Protein AF-A0A5K0W0K1-F1 (afdb_monomer_lite)

Radius of gyration: 14.3 Å; chains: 1; bounding box: 34×23×42 Å

Sequence (76 aa):
LTAITQLVHHGMIYVPMGYTFGAGMFEMEHVKGGSPYGAGTYAGDGSRQPTELELEQAFHQGKYIAGIANKLKGSA

InterPro domains:
  IPR029039 Flavoprotein-like superfamily [G3DSA:3.40.50.360] (1-75)
  IPR029039 Flavoprotein-like superfamily [SSF52218] (3-73)

Secondary structure (DSSP, 8-state):
-THHHHHHHTTPPP---TTTTGGGGS--SS----BTTB-----TTTTPPPPHHHHHHHHHHHHHHHHHHHHHTT--

Foldseek 3Di:
DVCPVVCVVVVHDQDFQACVLPPLQVDDPDDADDDSRAQDGDCDVVPDDHDPSSVSRNVSRVVVVVVVCVVVVPVD

Structure (mmCIF, N/CA/C/O backbone):
data_AF-A0A5K0W0K1-F1
#
_entry.id   AF-A0A5K0W0K1-F1
#
loop_
_atom_site.group_PDB
_atom_site.id
_atom_site.type_symbol
_atom_site.label_atom_id
_atom_site.label_alt_id
_atom_site.label_comp_id
_atom_site.label_asym_id
_atom_site.label_entity_id
_atom_site.label_seq_id
_atom_site.pdbx_PDB_ins_code
_atom_site.Cartn_x
_atom_site.Cartn_y
_atom_site.Cartn_z
_atom_site.occupancy
_atom_site.B_iso_or_equiv
_atom_site.auth_seq_id
_atom_site.auth_comp_id
_atom_site.auth_asym_id
_atom_site.auth_atom_id
_atom_site.pdbx_PDB_model_num
ATOM 1 N N . LEU A 1 1 ? -7.887 -3.844 -5.429 1.00 65.06 1 LEU A N 1
ATOM 2 C CA . LEU A 1 1 ? -8.744 -2.939 -4.622 1.00 65.06 1 LEU A CA 1
ATOM 3 C C . LEU A 1 1 ? -10.190 -3.437 -4.451 1.00 65.06 1 LEU A C 1
ATOM 5 O O . LEU A 1 1 ? -10.904 -2.905 -3.613 1.00 65.06 1 LEU A O 1
ATOM 9 N N . THR A 1 2 ? -10.631 -4.464 -5.187 1.00 85.38 2 THR A N 1
ATOM 10 C CA . THR A 1 2 ? -12.026 -4.955 -5.179 1.00 85.38 2 THR A CA 1
ATOM 11 C C . THR A 1 2 ? -12.509 -5.505 -3.833 1.00 85.38 2 THR A C 1
ATOM 13 O O . THR A 1 2 ? -13.706 -5.495 -3.573 1.00 85.38 2 THR A O 1
ATOM 16 N N . ALA A 1 3 ? -11.601 -5.936 -2.952 1.00 91.38 3 ALA A N 1
ATOM 17 C CA . ALA A 1 3 ? -11.965 -6.490 -1.649 1.00 91.38 3 ALA A CA 1
ATOM 18 C C . ALA A 1 3 ? -12.415 -5.437 -0.616 1.00 91.38 3 ALA A C 1
ATOM 20 O O . ALA A 1 3 ? -13.179 -5.776 0.282 1.00 91.38 3 ALA A O 1
ATOM 21 N N . ILE A 1 4 ? -11.987 -4.169 -0.723 1.00 95.06 4 ILE A N 1
ATOM 22 C CA . ILE A 1 4 ? -12.234 -3.163 0.332 1.00 95.06 4 ILE A CA 1
ATOM 23 C C . ILE A 1 4 ? -13.731 -2.945 0.554 1.00 95.06 4 ILE A C 1
ATOM 25 O O . ILE A 1 4 ? -14.181 -2.934 1.695 1.00 95.06 4 ILE A O 1
ATOM 29 N N . THR A 1 5 ? -14.513 -2.823 -0.521 1.00 96.06 5 THR A N 1
ATOM 30 C CA . THR A 1 5 ? -15.965 -2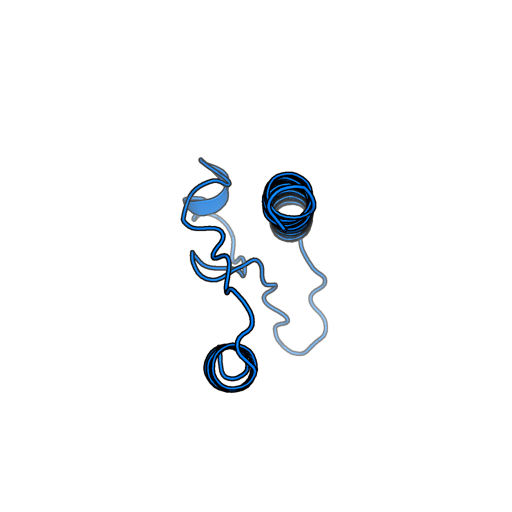.626 -0.408 1.00 96.06 5 THR A CA 1
ATOM 31 C C . THR A 1 5 ? -16.634 -3.796 0.305 1.00 96.06 5 THR A C 1
ATOM 33 O O . THR A 1 5 ? -17.515 -3.580 1.127 1.00 96.06 5 THR A O 1
ATOM 36 N N . GLN A 1 6 ? -16.184 -5.029 0.059 1.00 97.12 6 GLN A N 1
ATOM 37 C CA . GLN A 1 6 ? -16.732 -6.222 0.710 1.00 97.12 6 GLN A CA 1
ATOM 38 C C . GLN A 1 6 ? -16.409 -6.243 2.211 1.00 97.12 6 GLN A C 1
ATOM 40 O O . GLN A 1 6 ? -17.288 -6.494 3.030 1.00 97.12 6 GLN A O 1
ATOM 45 N N . LEU A 1 7 ? -15.168 -5.913 2.586 1.00 96.62 7 LEU A N 1
ATOM 46 C CA . LEU A 1 7 ? -14.729 -5.876 3.987 1.00 96.62 7 LEU A CA 1
ATOM 47 C C . LEU A 1 7 ? -15.448 -4.781 4.787 1.00 96.62 7 LEU A C 1
ATOM 49 O O . LEU A 1 7 ? -15.881 -5.018 5.914 1.00 96.62 7 LEU A O 1
ATOM 53 N N . VAL A 1 8 ? -15.619 -3.596 4.196 1.00 96.19 8 VAL A N 1
ATOM 54 C CA . VAL A 1 8 ? -16.312 -2.476 4.847 1.00 96.19 8 VAL A CA 1
ATOM 55 C C . VAL A 1 8 ? -17.804 -2.773 5.031 1.00 96.19 8 VAL A C 1
ATOM 57 O O . VAL A 1 8 ? -18.348 -2.441 6.080 1.00 96.19 8 VAL A O 1
ATOM 60 N N . HIS A 1 9 ? -18.463 -3.464 4.090 1.00 96.88 9 HIS A N 1
ATOM 61 C CA . HIS A 1 9 ? -19.848 -3.920 4.291 1.00 96.88 9 HIS A CA 1
ATOM 62 C C . HIS A 1 9 ? -19.996 -4.890 5.475 1.00 96.88 9 HIS A C 1
ATOM 64 O O . HIS A 1 9 ? -21.034 -4.892 6.129 1.00 96.88 9 HIS A O 1
ATOM 70 N N . HIS A 1 10 ? -18.960 -5.671 5.797 1.00 97.69 10 HIS A N 1
ATOM 71 C CA . HIS A 1 10 ? -18.920 -6.513 6.999 1.00 97.69 10 HIS A CA 1
ATOM 72 C C . HIS A 1 10 ? -18.603 -5.744 8.294 1.00 97.69 10 HIS A C 1
ATOM 74 O O . HIS A 1 10 ? -18.474 -6.357 9.352 1.00 97.69 10 HIS A O 1
ATOM 80 N N . GLY A 1 11 ? -18.461 -4.418 8.239 1.00 96.62 11 GLY A N 1
ATOM 81 C CA . GLY A 1 11 ? -18.122 -3.596 9.400 1.00 96.62 11 GLY A CA 1
ATOM 82 C C . GLY A 1 11 ? -16.650 -3.679 9.810 1.00 96.62 11 GLY A C 1
ATOM 83 O O . GLY A 1 11 ? -16.302 -3.277 10.919 1.00 96.62 11 GLY A O 1
ATOM 84 N N . MET A 1 12 ? -15.767 -4.192 8.945 1.00 97.25 12 MET A N 1
ATOM 85 C CA . MET A 1 12 ? -14.332 -4.210 9.227 1.00 97.25 12 MET A CA 1
ATOM 86 C C . MET A 1 12 ? -13.713 -2.824 9.032 1.00 97.25 12 MET A C 1
ATOM 88 O O . MET A 1 12 ? -14.020 -2.110 8.075 1.00 97.25 12 MET A O 1
ATOM 92 N N . ILE A 1 13 ? -12.769 -2.472 9.905 1.00 95.25 13 ILE A N 1
ATOM 93 C CA . ILE A 1 13 ? -11.981 -1.244 9.778 1.00 95.25 13 ILE A CA 1
ATOM 94 C C . ILE A 1 13 ? -10.885 -1.467 8.733 1.00 95.25 13 ILE A C 1
ATOM 96 O O . ILE A 1 13 ? -9.986 -2.287 8.921 1.00 95.25 13 ILE A O 1
ATOM 100 N N . TYR A 1 14 ? -10.941 -0.712 7.637 1.00 95.19 14 TYR A N 1
ATOM 101 C CA . TYR A 1 14 ? -9.876 -0.691 6.641 1.00 95.19 14 TYR A CA 1
ATOM 102 C C . TYR A 1 14 ? -8.747 0.250 7.072 1.00 95.19 14 TYR A C 1
ATOM 104 O O . TYR A 1 14 ? -8.966 1.432 7.330 1.00 95.19 14 TYR A O 1
ATOM 112 N N . VAL A 1 15 ? -7.527 -0.283 7.110 1.00 96.75 15 VAL A N 1
ATOM 113 C CA . VAL A 1 15 ? -6.306 0.452 7.443 1.00 96.75 15 VAL A CA 1
ATOM 114 C C . VAL A 1 15 ? -5.424 0.547 6.189 1.00 96.75 15 VAL A C 1
ATOM 116 O O . VAL A 1 15 ? -4.768 -0.440 5.842 1.00 96.75 15 VAL A O 1
ATOM 119 N N . PRO A 1 16 ? -5.395 1.694 5.484 1.00 95.50 16 PRO A N 1
ATOM 120 C CA . PRO A 1 16 ? -4.472 1.906 4.373 1.00 95.50 16 PRO A CA 1
ATOM 121 C C . PRO A 1 16 ? -3.043 2.128 4.883 1.00 95.50 16 PRO A C 1
ATOM 123 O O . PRO A 1 16 ? -2.836 2.646 5.977 1.00 95.50 16 PRO A O 1
ATOM 126 N N . MET A 1 17 ? -2.043 1.798 4.064 1.00 94.12 17 MET A N 1
ATOM 127 C CA . MET A 1 17 ? -0.641 2.099 4.386 1.00 94.12 17 MET A CA 1
ATOM 128 C C . MET A 1 17 ? -0.328 3.598 4.265 1.00 94.12 17 MET A C 1
ATOM 130 O O . MET A 1 17 ? 0.537 4.118 4.975 1.00 94.12 17 MET A O 1
ATOM 134 N N . GLY A 1 18 ? -0.999 4.297 3.344 1.00 95.94 18 GLY A N 1
ATOM 135 C CA . GLY A 1 18 ? -0.606 5.643 2.938 1.00 95.94 18 GLY A CA 1
ATOM 136 C C . GLY A 1 18 ?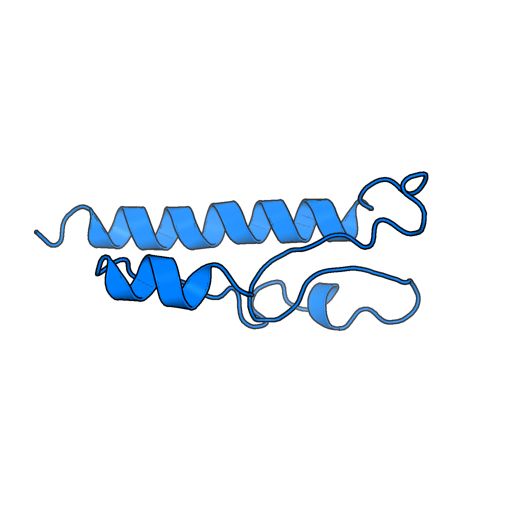 0.827 5.659 2.394 1.00 95.94 18 GLY A C 1
ATOM 137 O O . GLY A 1 18 ? 1.301 4.678 1.827 1.00 95.94 18 GLY A O 1
ATOM 138 N N . TYR A 1 19 ? 1.543 6.760 2.620 1.00 97.25 19 TYR A N 1
ATOM 139 C CA . TYR A 1 19 ? 2.966 6.897 2.275 1.00 97.25 19 TYR A CA 1
ATOM 140 C C . TYR A 1 19 ? 3.907 6.609 3.461 1.00 97.25 19 TYR A C 1
ATOM 142 O O . TYR A 1 19 ? 5.056 7.042 3.477 1.00 97.25 19 TYR A O 1
ATOM 150 N N . THR A 1 20 ? 3.440 5.875 4.477 1.00 97.00 20 THR A N 1
ATOM 151 C CA . THR A 1 20 ? 4.197 5.652 5.725 1.00 97.00 20 THR A CA 1
ATOM 152 C C . THR A 1 20 ? 5.443 4.776 5.559 1.00 97.00 20 THR A C 1
ATOM 154 O O . THR A 1 20 ? 6.306 4.804 6.430 1.00 97.00 20 THR A O 1
ATOM 157 N N . PHE A 1 21 ? 5.569 4.044 4.445 1.00 96.94 21 PHE A N 1
ATOM 158 C CA . PHE A 1 21 ? 6.793 3.321 4.066 1.00 96.94 21 PHE A CA 1
ATOM 159 C C . PHE A 1 21 ? 7.920 4.263 3.575 1.00 96.94 21 PHE A C 1
ATOM 161 O O . PHE A 1 21 ? 9.032 3.833 3.286 1.00 96.94 21 PHE A O 1
ATOM 168 N N . GLY A 1 22 ? 7.665 5.576 3.518 1.00 95.75 22 GLY A N 1
ATOM 169 C CA . GLY A 1 22 ? 8.697 6.592 3.324 1.00 95.75 22 GLY A CA 1
ATOM 170 C C . GLY A 1 22 ? 9.307 6.568 1.925 1.00 95.75 22 GLY A C 1
ATOM 171 O O . GLY A 1 22 ? 8.590 6.436 0.934 1.00 95.75 22 GLY A O 1
ATOM 172 N N . ALA A 1 23 ? 10.632 6.719 1.846 1.00 94.81 23 ALA A N 1
ATOM 173 C CA . ALA A 1 23 ? 11.367 6.846 0.584 1.00 94.81 23 ALA A CA 1
ATOM 174 C C . ALA A 1 23 ? 11.098 5.688 -0.394 1.00 94.81 23 ALA A C 1
ATOM 176 O O . ALA A 1 23 ? 10.970 5.930 -1.591 1.00 94.81 23 ALA A O 1
ATOM 177 N N . GLY A 1 24 ? 10.886 4.463 0.105 1.00 94.44 24 GLY A N 1
ATOM 178 C CA . GLY A 1 24 ? 10.551 3.305 -0.732 1.00 94.44 24 GLY A CA 1
ATOM 179 C C . GLY A 1 24 ? 9.226 3.440 -1.498 1.00 94.44 24 GLY A C 1
ATOM 180 O O . GLY A 1 24 ? 9.006 2.765 -2.503 1.00 94.44 24 GLY A O 1
ATOM 181 N N . MET A 1 25 ? 8.336 4.353 -1.092 1.00 96.19 25 MET A N 1
ATOM 182 C CA . MET A 1 25 ? 7.130 4.683 -1.859 1.00 96.19 25 MET A CA 1
ATOM 183 C C . MET A 1 25 ? 7.430 5.511 -3.110 1.00 96.19 25 MET A C 1
ATOM 185 O O . MET A 1 25 ? 6.698 5.375 -4.089 1.00 96.19 25 MET A O 1
ATOM 189 N N . PHE A 1 26 ? 8.491 6.319 -3.082 1.00 95.81 26 PHE A N 1
ATOM 190 C CA . PHE A 1 26 ? 8.858 7.299 -4.112 1.00 95.81 26 PHE A CA 1
ATOM 191 C C . PHE A 1 26 ? 10.038 6.860 -4.989 1.00 95.81 26 PHE A C 1
ATOM 193 O O . PHE A 1 26 ? 10.508 7.641 -5.808 1.00 95.81 26 PHE A O 1
ATOM 200 N N . GLU A 1 27 ? 10.528 5.636 -4.805 1.00 93.94 27 GLU A N 1
ATOM 201 C CA . GLU A 1 27 ? 11.499 5.005 -5.700 1.00 93.94 27 GLU A CA 1
ATOM 202 C C . GLU A 1 27 ? 10.891 4.862 -7.115 1.00 93.94 27 GLU A C 1
ATOM 204 O O . GLU A 1 27 ? 9.712 4.520 -7.240 1.00 93.94 27 GLU A O 1
ATOM 209 N N . MET A 1 28 ? 11.665 5.196 -8.157 1.00 95.31 28 MET A N 1
ATOM 210 C CA . MET A 1 28 ? 11.197 5.306 -9.552 1.00 95.31 28 MET A CA 1
ATOM 211 C C . MET A 1 28 ? 12.191 4.770 -10.602 1.00 95.31 28 MET A C 1
ATOM 213 O O . MET A 1 28 ? 11.892 4.811 -11.795 1.00 95.31 28 MET A O 1
ATOM 217 N N . GLU A 1 29 ? 13.371 4.302 -10.201 1.00 95.62 29 GLU A N 1
ATOM 218 C CA . GLU A 1 29 ? 14.381 3.702 -11.079 1.00 95.62 29 GLU A CA 1
ATOM 219 C C . GLU A 1 29 ? 13.974 2.290 -11.521 1.00 95.62 29 GLU A C 1
ATOM 221 O O . GLU A 1 29 ? 14.294 1.864 -12.635 1.00 95.62 29 GLU A O 1
ATOM 226 N N . HIS A 1 30 ? 13.231 1.567 -10.678 1.00 92.81 30 HIS A N 1
ATOM 227 C CA . HIS A 1 30 ? 12.793 0.207 -10.958 1.00 92.81 30 HIS A CA 1
ATOM 228 C C . HIS A 1 30 ? 11.272 0.040 -10.924 1.00 92.81 30 HIS A C 1
ATOM 230 O O . HIS A 1 30 ? 10.538 0.671 -10.168 1.00 92.81 30 HIS A O 1
ATOM 236 N N . VAL A 1 31 ? 10.773 -0.882 -11.754 1.00 95.62 31 VAL A N 1
ATOM 237 C CA . VAL A 1 31 ? 9.359 -1.267 -11.712 1.00 95.62 31 VAL A CA 1
ATOM 238 C C . VAL A 1 31 ? 9.080 -1.992 -10.398 1.00 95.62 31 VAL A C 1
ATOM 240 O O . VAL A 1 31 ? 9.663 -3.050 -10.132 1.00 95.62 31 VAL A O 1
ATOM 243 N N . LYS A 1 32 ? 8.136 -1.454 -9.624 1.00 95.75 32 LYS A N 1
ATOM 244 C CA . LYS A 1 32 ? 7.649 -2.015 -8.360 1.00 95.75 32 LYS A CA 1
ATOM 245 C C . LYS A 1 32 ? 6.128 -1.952 -8.262 1.00 95.75 32 LYS A C 1
ATOM 247 O O . LYS A 1 32 ? 5.483 -1.086 -8.852 1.00 95.75 32 LYS A O 1
ATOM 252 N N . GLY A 1 33 ? 5.562 -2.878 -7.503 1.00 96.62 33 GLY A N 1
ATOM 253 C CA . GLY A 1 33 ? 4.165 -2.865 -7.103 1.00 96.62 33 GLY A CA 1
ATOM 254 C C . GLY A 1 33 ? 3.886 -1.986 -5.880 1.00 96.62 33 GLY A C 1
ATOM 255 O O . GLY A 1 33 ? 4.748 -1.281 -5.354 1.00 96.62 33 GLY A O 1
ATOM 256 N N . GLY A 1 34 ? 2.633 -2.054 -5.431 1.00 95.50 34 GLY A N 1
ATOM 257 C CA . GLY A 1 34 ? 2.158 -1.363 -4.238 1.00 95.50 34 GLY A CA 1
ATOM 258 C C . GLY A 1 34 ? 1.656 0.055 -4.493 1.00 95.50 34 GLY A C 1
ATOM 259 O 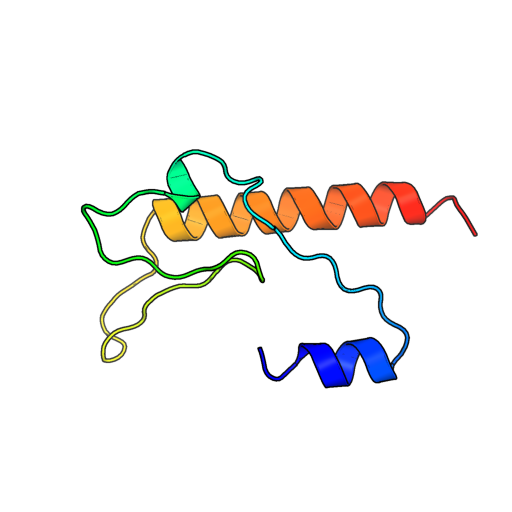O . GLY A 1 34 ? 1.859 0.660 -5.541 1.00 95.50 34 GLY A O 1
ATOM 260 N N . SER A 1 35 ? 0.911 0.574 -3.523 1.0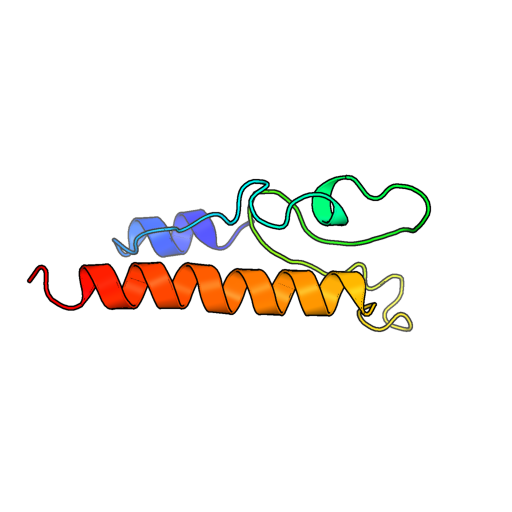0 96.12 35 SER A N 1
ATOM 261 C CA . SER A 1 35 ? 0.284 1.895 -3.580 1.00 96.12 35 SER A CA 1
ATOM 262 C C . SER A 1 35 ? -0.063 2.370 -2.165 1.00 96.12 35 SER A C 1
ATOM 264 O O . SER A 1 35 ? 0.033 1.588 -1.216 1.00 96.12 35 SER A O 1
ATOM 266 N N . PRO A 1 36 ? -0.557 3.606 -1.988 1.00 96.44 36 PRO A N 1
ATOM 267 C CA . PRO A 1 36 ? -1.052 4.059 -0.687 1.00 96.44 36 PRO A CA 1
ATOM 268 C C . PRO A 1 36 ? -2.173 3.186 -0.099 1.00 96.44 36 PRO A C 1
ATOM 270 O O . PRO A 1 36 ? -2.409 3.206 1.109 1.00 96.44 36 PRO A O 1
ATOM 273 N N . TYR A 1 37 ? -2.845 2.380 -0.926 1.00 96.38 37 TYR A N 1
ATOM 274 C CA . TYR A 1 37 ? -3.873 1.444 -0.478 1.00 96.38 37 TYR A CA 1
ATOM 275 C C . TYR A 1 37 ? -3.310 0.178 0.196 1.00 96.38 37 TYR A C 1
ATOM 277 O O . TYR A 1 37 ? -4.045 -0.514 0.903 1.00 96.38 37 TYR A O 1
ATOM 285 N N . GLY A 1 38 ? -2.032 -0.144 -0.012 1.00 96.75 38 GLY A N 1
ATOM 286 C CA . GLY A 1 38 ? -1.392 -1.363 0.480 1.00 96.75 38 GLY A CA 1
ATOM 287 C C . GLY A 1 38 ? -0.222 -1.808 -0.399 1.00 96.75 38 GLY A C 1
ATOM 288 O O . GLY A 1 38 ? -0.068 -1.347 -1.535 1.00 96.75 38 GLY A O 1
ATOM 289 N N . ALA A 1 39 ? 0.591 -2.718 0.134 1.00 97.50 39 ALA A N 1
ATOM 290 C CA . ALA A 1 39 ? 1.689 -3.349 -0.576 1.00 97.50 39 ALA A CA 1
ATOM 291 C C . ALA A 1 39 ? 1.168 -4.183 -1.748 1.00 97.50 39 ALA A C 1
ATOM 293 O O . ALA A 1 39 ? 0.022 -4.645 -1.768 1.00 97.50 39 ALA A O 1
ATOM 294 N N . GLY A 1 40 ? 2.030 -4.382 -2.732 1.00 96.62 40 GLY A N 1
ATOM 295 C CA . GLY A 1 40 ? 1.739 -5.211 -3.887 1.00 96.62 40 GLY A CA 1
ATOM 296 C C . GLY A 1 40 ? 3.012 -5.513 -4.654 1.00 96.62 40 GLY A C 1
ATOM 297 O O . GLY A 1 40 ? 4.028 -4.853 -4.470 1.00 96.62 40 GLY A O 1
ATOM 298 N N . THR A 1 41 ? 2.939 -6.499 -5.537 1.00 97.75 41 THR A N 1
ATOM 299 C CA . THR A 1 41 ? 4.052 -6.895 -6.400 1.00 97.75 41 THR A CA 1
ATOM 300 C C . THR A 1 41 ? 3.624 -6.836 -7.859 1.00 97.75 41 THR A C 1
ATOM 302 O O . THR A 1 41 ? 2.465 -7.109 -8.186 1.00 97.75 41 THR A O 1
ATOM 305 N N . TYR A 1 42 ? 4.546 -6.453 -8.739 1.00 96.69 42 TYR A N 1
ATOM 306 C CA . TYR A 1 42 ? 4.350 -6.581 -10.177 1.00 96.69 42 TYR A CA 1
ATOM 307 C C . TYR A 1 42 ? 4.774 -7.981 -10.644 1.00 96.69 42 TYR A C 1
ATOM 309 O O . TYR A 1 42 ? 5.954 -8.320 -10.634 1.00 96.69 42 TYR A O 1
ATOM 317 N N . ALA A 1 43 ? 3.818 -8.804 -11.073 1.00 97.25 43 ALA A N 1
ATOM 318 C CA . ALA A 1 43 ? 4.091 -10.200 -11.433 1.00 97.25 43 ALA A CA 1
ATOM 319 C C . ALA A 1 43 ? 4.611 -10.403 -12.873 1.00 97.25 43 ALA A C 1
ATOM 321 O O . ALA A 1 43 ? 5.122 -11.475 -13.193 1.00 97.25 43 ALA A O 1
ATOM 322 N N . GLY A 1 44 ? 4.485 -9.405 -13.758 1.00 95.12 44 GLY A N 1
ATOM 323 C CA . GLY A 1 44 ? 4.774 -9.584 -15.185 1.00 95.12 44 GLY A CA 1
ATOM 324 C C . GLY A 1 44 ? 3.892 -10.671 -15.816 1.00 95.12 44 GLY A C 1
ATOM 325 O O . GLY A 1 44 ? 2.676 -10.658 -15.644 1.00 95.12 44 GLY A O 1
ATOM 326 N N . ASP A 1 45 ? 4.510 -11.623 -16.514 1.00 97.31 45 ASP A N 1
ATOM 327 C CA . ASP A 1 45 ? 3.881 -12.832 -17.073 1.00 97.31 45 ASP A CA 1
ATOM 328 C C . ASP A 1 45 ? 3.807 -14.008 -16.073 1.00 97.31 45 ASP A C 1
ATOM 330 O O . ASP A 1 45 ? 3.428 -15.119 -16.439 1.00 97.31 45 ASP A O 1
ATOM 334 N N . GLY A 1 46 ? 4.172 -13.771 -14.808 1.00 97.12 46 GLY A N 1
ATOM 335 C CA . GLY A 1 46 ? 4.273 -14.779 -13.752 1.00 97.12 46 GLY A CA 1
ATOM 336 C C . GLY A 1 46 ? 5.699 -15.266 -13.483 1.00 97.12 46 GLY A C 1
ATOM 337 O O . GLY A 1 46 ? 5.919 -15.946 -12.483 1.00 97.12 46 GLY A O 1
ATOM 338 N N . SER A 1 47 ? 6.680 -14.903 -14.317 1.00 95.88 47 SER A N 1
ATOM 339 C CA . SER A 1 47 ? 8.090 -15.253 -14.092 1.00 95.88 47 SER A CA 1
ATOM 340 C C . SER A 1 47 ? 8.780 -14.369 -13.043 1.00 95.88 47 SER A C 1
ATOM 342 O O . SER A 1 47 ? 9.711 -14.818 -12.369 1.00 95.88 47 SER A O 1
ATOM 344 N N . ARG A 1 48 ? 8.323 -13.121 -12.863 1.00 97.19 48 ARG A N 1
ATOM 345 C CA . ARG A 1 48 ? 8.918 -12.167 -11.916 1.00 97.19 48 ARG A CA 1
ATOM 346 C C . ARG A 1 48 ? 8.493 -12.491 -10.486 1.00 97.19 48 ARG A C 1
ATOM 348 O O . ARG A 1 48 ? 7.307 -12.589 -10.182 1.00 97.19 48 ARG A O 1
ATOM 355 N N . GLN A 1 49 ? 9.477 -12.592 -9.601 1.00 97.62 49 GLN A N 1
ATOM 356 C CA . GLN A 1 49 ? 9.259 -12.713 -8.162 1.00 97.62 49 GLN A CA 1
ATOM 357 C C . GLN A 1 49 ? 9.202 -11.334 -7.489 1.00 97.62 49 GLN A C 1
ATOM 359 O O . GLN A 1 49 ? 9.745 -10.371 -8.044 1.00 97.62 49 GLN A O 1
ATOM 364 N N . PRO A 1 50 ? 8.577 -11.224 -6.301 1.00 98.19 50 PRO A N 1
ATOM 365 C CA . PRO A 1 50 ? 8.613 -9.998 -5.521 1.00 98.19 50 PRO A CA 1
ATOM 366 C C . PRO A 1 50 ? 10.046 -9.525 -5.271 1.00 98.19 50 PRO A C 1
ATOM 368 O O . PRO A 1 50 ? 10.903 -10.315 -4.873 1.00 98.19 50 PRO A O 1
ATOM 371 N N . THR A 1 51 ? 10.307 -8.242 -5.508 1.00 97.69 51 THR A N 1
ATOM 372 C CA . THR A 1 51 ? 11.614 -7.645 -5.202 1.00 97.69 51 THR A CA 1
ATOM 373 C C . THR A 1 51 ? 11.767 -7.415 -3.703 1.00 97.69 51 THR A C 1
ATOM 375 O O . THR A 1 51 ? 10.786 -7.384 -2.961 1.00 97.69 51 THR A O 1
ATOM 378 N N . GLU A 1 52 ? 13.002 -7.201 -3.250 1.00 97.62 52 GLU A N 1
ATOM 379 C CA . GLU A 1 52 ? 13.288 -6.866 -1.850 1.00 97.62 52 GLU A CA 1
ATOM 380 C C . GLU A 1 52 ? 12.479 -5.648 -1.381 1.00 97.62 52 GLU A C 1
ATOM 382 O O . GLU A 1 52 ? 11.799 -5.721 -0.363 1.00 97.62 52 GLU A O 1
ATOM 387 N N . LEU A 1 53 ? 12.414 -4.591 -2.197 1.00 97.62 53 LEU A N 1
ATOM 388 C CA . LEU A 1 53 ? 11.623 -3.393 -1.904 1.00 97.62 53 LEU A CA 1
ATOM 389 C C . LEU A 1 53 ? 10.117 -3.684 -1.728 1.00 97.62 53 LEU A C 1
ATOM 391 O O . LEU A 1 53 ? 9.465 -3.111 -0.854 1.00 97.62 53 LEU A O 1
ATOM 395 N N . GLU A 1 54 ? 9.545 -4.578 -2.542 1.00 98.31 54 GLU A N 1
ATOM 396 C CA . GLU A 1 54 ? 8.136 -4.987 -2.430 1.00 98.31 54 GLU A CA 1
ATOM 397 C C . GLU A 1 54 ? 7.893 -5.830 -1.164 1.00 98.31 54 GLU A C 1
ATOM 399 O O . GLU A 1 54 ? 6.863 -5.682 -0.498 1.00 98.31 54 GLU A O 1
ATOM 404 N N . LEU A 1 55 ? 8.850 -6.690 -0.799 1.00 98.50 55 LEU A N 1
ATOM 405 C CA . LEU A 1 55 ? 8.799 -7.499 0.421 1.00 98.50 55 LEU A CA 1
ATOM 406 C C . LEU A 1 55 ? 8.934 -6.638 1.683 1.00 98.50 55 LEU A C 1
ATOM 408 O O . LEU A 1 55 ? 8.178 -6.824 2.638 1.00 98.50 55 LEU A O 1
ATOM 412 N N . GLU A 1 56 ? 9.834 -5.657 1.680 1.00 98.12 56 GLU A N 1
ATOM 413 C CA . GLU A 1 56 ? 9.975 -4.677 2.759 1.00 98.12 56 GLU A CA 1
ATOM 414 C C . GLU A 1 56 ? 8.698 -3.853 2.942 1.00 98.12 56 GLU A C 1
ATOM 416 O O . GLU A 1 56 ? 8.231 -3.661 4.070 1.00 98.12 56 GLU A O 1
ATOM 421 N N . GLN A 1 57 ? 8.074 -3.427 1.840 1.00 98.06 57 GLN A N 1
ATOM 422 C CA . GLN A 1 57 ? 6.792 -2.730 1.876 1.00 98.06 57 GLN A CA 1
ATOM 423 C C . GLN A 1 57 ? 5.694 -3.609 2.502 1.00 98.06 57 GLN A C 1
ATOM 425 O O . GLN A 1 57 ? 4.899 -3.129 3.318 1.00 98.06 57 GLN A O 1
ATOM 430 N N . ALA A 1 58 ? 5.653 -4.902 2.168 1.00 98.44 58 ALA A N 1
ATOM 431 C CA . ALA A 1 58 ? 4.708 -5.851 2.755 1.00 98.44 58 ALA A CA 1
ATOM 432 C C . ALA A 1 58 ? 4.961 -6.064 4.258 1.00 98.44 58 ALA A C 1
ATOM 434 O O . ALA A 1 58 ? 4.016 -6.074 5.054 1.00 98.44 58 ALA A O 1
ATOM 435 N N . PHE A 1 59 ? 6.227 -6.161 4.671 1.00 98.44 59 PHE A N 1
ATOM 436 C CA . PHE A 1 59 ? 6.602 -6.259 6.081 1.00 98.44 59 PHE A CA 1
ATOM 437 C C . PHE A 1 59 ? 6.184 -5.008 6.866 1.00 98.44 59 PHE A C 1
ATOM 439 O O . PHE A 1 59 ? 5.590 -5.109 7.946 1.00 98.44 59 PHE A O 1
ATOM 446 N N . HIS A 1 60 ? 6.413 -3.821 6.295 1.00 98.31 60 HIS A N 1
ATOM 447 C CA . HIS A 1 60 ? 5.951 -2.552 6.857 1.00 98.31 60 HIS A CA 1
ATOM 448 C C . HIS A 1 60 ? 4.427 -2.522 7.010 1.00 98.31 60 HIS A C 1
ATOM 450 O O . HIS A 1 60 ? 3.933 -2.162 8.081 1.00 98.31 60 HIS A O 1
ATOM 456 N N . GLN A 1 61 ? 3.674 -2.971 5.996 1.00 98.50 61 GLN A N 1
ATOM 457 C CA . GLN A 1 61 ? 2.214 -3.079 6.078 1.00 98.50 61 GLN A CA 1
ATOM 458 C C . GLN A 1 61 ? 1.770 -3.954 7.251 1.00 98.50 61 GLN A C 1
ATOM 460 O O . GLN A 1 61 ? 0.897 -3.555 8.025 1.00 98.50 61 GLN A O 1
ATOM 465 N N . GLY A 1 62 ? 2.371 -5.140 7.380 1.00 98.12 62 GLY A N 1
ATOM 466 C CA . GLY A 1 62 ? 2.050 -6.092 8.439 1.00 98.12 62 GLY A CA 1
ATOM 467 C C . GLY A 1 62 ? 2.280 -5.488 9.820 1.00 98.12 62 GLY A C 1
ATOM 468 O O . GLY A 1 62 ? 1.384 -5.510 10.665 1.00 98.12 62 GLY A O 1
ATOM 469 N N . LYS A 1 63 ? 3.443 -4.856 10.027 1.00 98.25 63 LYS A N 1
ATOM 470 C CA . LYS A 1 63 ? 3.772 -4.155 11.276 1.00 98.25 63 LYS A CA 1
ATOM 471 C C . LYS A 1 63 ? 2.790 -3.018 11.573 1.00 98.25 63 LYS A C 1
ATOM 473 O O . LYS A 1 63 ? 2.362 -2.868 12.719 1.00 98.25 63 LYS A O 1
ATOM 478 N N . TYR A 1 64 ? 2.421 -2.233 10.562 1.00 97.50 64 TYR A N 1
ATOM 479 C CA . TYR A 1 64 ? 1.515 -1.096 10.713 1.00 97.50 64 TYR A CA 1
ATOM 480 C C . TYR A 1 64 ? 0.101 -1.531 11.124 1.00 97.50 64 TYR A C 1
ATOM 482 O O . TYR A 1 64 ? -0.428 -1.049 12.129 1.00 97.50 64 TYR A O 1
ATOM 490 N N . ILE A 1 65 ? -0.481 -2.499 10.406 1.00 97.19 65 ILE A N 1
ATOM 491 C CA . ILE A 1 65 ? -1.820 -3.025 10.705 1.00 97.19 65 ILE A CA 1
ATOM 492 C C . ILE A 1 65 ? -1.838 -3.720 12.070 1.00 97.19 65 ILE A C 1
ATOM 494 O O . ILE A 1 65 ? -2.739 -3.461 12.867 1.00 97.19 65 ILE A O 1
ATOM 498 N N . ALA A 1 66 ? -0.828 -4.539 12.386 1.00 97.44 66 ALA A N 1
ATOM 499 C CA . ALA A 1 66 ? -0.724 -5.194 13.690 1.00 97.44 66 ALA A CA 1
ATOM 500 C C . ALA A 1 66 ? -0.640 -4.176 14.841 1.00 97.44 66 ALA A C 1
ATOM 502 O O . ALA A 1 66 ? -1.281 -4.352 15.877 1.00 97.44 66 ALA A O 1
ATOM 503 N N . GLY A 1 67 ? 0.101 -3.079 14.653 1.00 96.69 67 GLY A N 1
ATOM 504 C CA . GLY A 1 67 ? 0.178 -1.989 15.624 1.00 96.69 67 GLY A CA 1
ATOM 505 C C . GLY A 1 67 ? -1.178 -1.329 15.893 1.00 96.69 67 GLY A C 1
ATOM 506 O O . GLY A 1 67 ? -1.507 -1.063 17.048 1.00 96.69 67 GLY A O 1
ATOM 507 N N . ILE A 1 68 ? -1.983 -1.096 14.854 1.00 96.06 68 ILE A N 1
ATOM 508 C CA . ILE A 1 68 ? -3.331 -0.523 14.993 1.00 96.06 68 ILE A CA 1
ATOM 509 C C . ILE A 1 68 ? -4.286 -1.520 15.652 1.00 96.06 68 ILE A C 1
ATOM 511 O O . ILE A 1 68 ? -4.973 -1.159 16.607 1.00 96.06 68 ILE A O 1
ATOM 515 N N . ALA A 1 69 ? -4.280 -2.779 15.213 1.00 96.31 69 ALA A N 1
ATOM 516 C CA . ALA A 1 69 ? -5.097 -3.831 15.811 1.00 96.31 69 ALA A CA 1
ATOM 517 C C . ALA A 1 69 ? -4.810 -3.994 17.314 1.00 96.31 69 ALA A C 1
ATOM 519 O O . ALA A 1 69 ? -5.739 -4.056 18.116 1.00 96.31 69 ALA A O 1
ATOM 520 N N . ASN A 1 70 ? -3.534 -3.975 17.717 1.00 96.69 70 ASN A N 1
ATOM 521 C CA . ASN A 1 70 ? -3.141 -4.055 19.126 1.00 96.69 70 ASN A CA 1
ATOM 522 C C 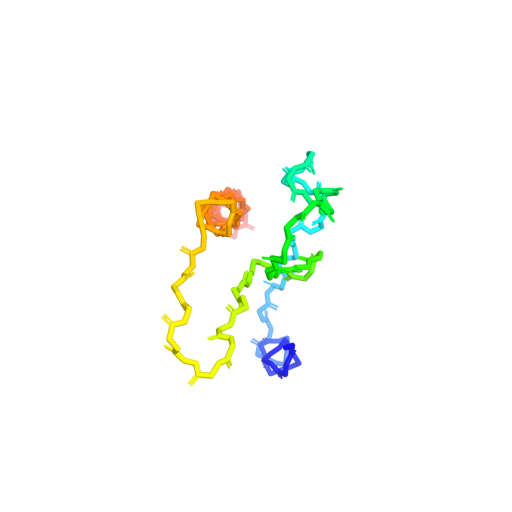. ASN A 1 70 ? -3.649 -2.871 19.957 1.00 96.69 70 ASN A C 1
ATOM 524 O O . ASN A 1 70 ? -4.049 -3.070 21.102 1.00 96.69 70 ASN A O 1
ATOM 528 N N . LYS A 1 71 ? -3.661 -1.655 19.396 1.00 95.12 71 LYS A N 1
ATOM 529 C CA . LYS A 1 71 ? -4.219 -0.476 20.079 1.00 95.12 71 LYS A CA 1
ATOM 530 C C . LYS A 1 71 ? -5.732 -0.587 20.270 1.00 95.12 71 LYS A C 1
ATOM 532 O O . LYS A 1 71 ? -6.227 -0.191 21.316 1.00 95.12 71 LYS A O 1
ATOM 537 N N . LEU A 1 72 ? -6.446 -1.144 19.290 1.00 95.31 72 LEU A N 1
ATOM 538 C CA . LEU A 1 72 ? -7.903 -1.305 19.339 1.00 95.31 72 LEU A CA 1
ATOM 539 C C . LEU A 1 72 ? -8.358 -2.490 20.202 1.00 95.31 72 LEU A C 1
ATOM 541 O O . LEU A 1 72 ? -9.452 -2.450 20.755 1.00 95.31 72 LEU A O 1
ATOM 545 N N . LYS A 1 73 ? -7.523 -3.526 20.359 1.00 91.75 73 LYS A N 1
ATOM 546 C CA . LYS A 1 73 ? -7.833 -4.742 21.132 1.00 91.75 73 LYS A CA 1
ATOM 547 C C . LYS A 1 73 ? -8.316 -4.463 22.565 1.00 91.75 73 LYS A C 1
ATOM 549 O O . LYS A 1 73 ? -9.083 -5.257 23.093 1.00 91.75 73 LY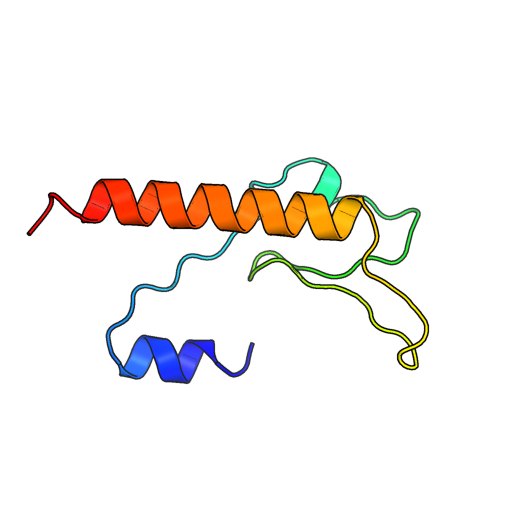S A O 1
ATOM 554 N N . GLY A 1 74 ? -7.849 -3.384 23.195 1.00 79.19 74 GLY A N 1
ATOM 555 C CA . GLY A 1 74 ? -8.210 -3.010 24.570 1.00 79.19 74 GLY A CA 1
ATOM 556 C C . GLY A 1 74 ? -9.259 -1.901 24.687 1.00 79.19 74 GLY A C 1
ATOM 557 O O . GLY A 1 74 ? -9.470 -1.400 25.785 1.00 79.19 74 GLY A O 1
ATOM 558 N N . SER A 1 75 ? -9.854 -1.457 23.577 1.00 65.75 75 SER A N 1
ATOM 559 C CA . SER A 1 75 ? -10.841 -0.365 23.546 1.00 65.75 75 SER A CA 1
ATOM 560 C C . SER A 1 75 ? -12.295 -0.856 23.497 1.00 65.75 75 SER A C 1
ATOM 562 O O . SER A 1 75 ? -13.180 -0.071 23.160 1.00 65.75 75 SER A O 1
ATOM 564 N N . ALA A 1 76 ? -12.526 -2.135 23.808 1.00 55.22 76 ALA A N 1
ATOM 565 C CA . ALA A 1 76 ? -13.838 -2.771 23.905 1.00 55.22 76 ALA A CA 1
ATOM 566 C C . ALA A 1 76 ? -14.120 -3.208 25.346 1.00 55.22 76 ALA A C 1
ATOM 568 O O . ALA A 1 76 ? -13.162 -3.676 26.005 1.00 55.22 76 ALA A O 1
#

pLDDT: mean 94.73, std 7.23, range [55.22, 98.5]

Organism: NCBI:txid210225